Protein 2Q7B (pdb70)

Solvent-accessible surface area: 8848 Å² total

Organism: Streptococcus agalactiae serotype V (strain ATCC BAA-611 / 2603 V/R) (NCBI:txid208435)

Secondary structure (DSSP, 8-state):
----EEE----HHHHHHHHHHHHIIIIIIS------TTGGGG-HHHHTGGGT-EEEEEEETTEEEEEEEEEE-SSSEEEEEEEEE-GGGSSTTT-HHHHHHHH--HHHHTT--EEEEEEETT-HHHHHHH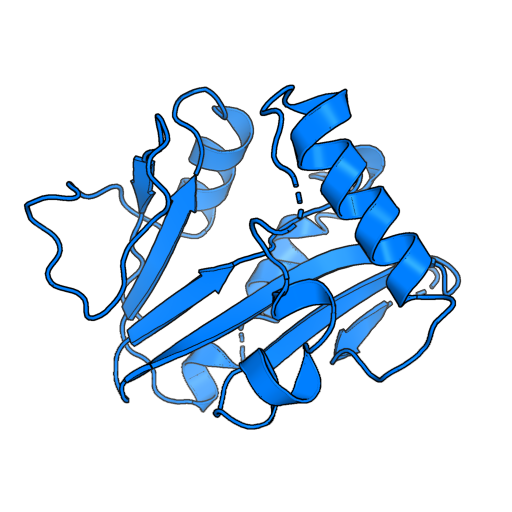HTTT-EEE-TTT---S----SSSEEEEEEE-

Radius of gyration: 14.93 Å; Cα contacts (8 Å, |Δi|>4): 268; chains: 1; bounding box: 33×38×36 Å

B-factor: mean 42.47, std 9.28, range [21.31, 82.46]

Nearest PDB structures (foldseek):
  2q7b-assembly1_A-2  TM=1.006E+00  e=2.450E-32  Streptococcus agalactiae 2603V/R
  3d8p-assembly2_B  TM=9.084E-01  e=4.468E-15  Staphylococcus aureus subsp. aureus Mu50
  3d8p-assembly1_A  TM=8.872E-01  e=1.276E-14  Staphylococcus aureus subsp. aureus Mu50
  8iyo-assembly3_C  TM=7.316E-01  e=4.794E-09  Helicobacter pylori 26695
  3fbu-assembly2_A  TM=6.115E-01  e=1.375E-05  Bacillus anthracis str. Sterne

CATH classification: 3.40.630.30

InterPro domains:
  IPR000182 GNAT domain [PF00583] (40-135)
  IPR000182 GNAT domain [PS51186] (1-162)
  IPR016181 Acyl-CoA N-acyltransferase [SSF55729] (10-144)
  IPR050769 N-acetyltransferase, camello-type [PTHR13947] (28-140)

Sequence (161 aa):
FQGEIKEYENNPYYHLAQLVDLINYCQNIEAKLDIKAEEQDDIFQIENYYQNRKGQFWIALENEKVVGSIALLRIDDKTAVLKKFFTYPKYRGNPVRRLGRKLFERFLLFARASKFTRIVLDTPEKEKRSHFFYENQGFKQITRDELDVDYIFPDRDSSRIYVVKLL

Foldseek 3Di:
DPADKDFDDDDVQQLVLLVVQLCCVCPVVVNPPDDVNPCCSVVVCVQAVVQLKTKMFDDHNHGGFWIWIWGDQDLAEIEIDDGTGHVVCPDPPNNVSVVRVVVSVSCVVSVHFKYKYKAAPPCPVVVVVCVVVPKDWDDPVPDDGNDDDDPHRITMIMHGD

Structure (mmCIF, N/CA/C/O backbone):
data_2Q7B
#
_entry.id   2Q7B
#
_cell.length_a   67.985
_cell.length_b   67.985
_cell.length_c   87.772
_cell.angle_alpha   90.000
_cell.angle_beta   90.000
_cell.angle_gamma   120.000
#
_symmetry.space_group_name_H-M   'P 31 2 1'
#
loop_
_entity.id
_entity.type
_entity.pdbx_description
1 polymer 'Acetyltransferase, GNAT family'
2 non-polymer 'CHLORIDE ION'
3 non-polymer 'CITRATE ANION'
4 water water
#
loop_
_atom_site.group_PDB
_atom_site.id
_atom_site.type_symbol
_atom_site.label_atom_id
_atom_site.label_alt_id
_atom_site.label_comp_id
_atom_site.label_asym_id
_atom_site.label_entity_id
_atom_site.label_seq_id
_atom_site.pdbx_PDB_ins_code
_atom_site.Cartn_x
_atom_site.Cartn_y
_atom_site.Cartn_z
_atom_site.occupancy
_atom_site.B_iso_or_equiv
_atom_site.auth_seq_id
_atom_site.auth_comp_id
_atom_site.auth_asym_id
_atom_site.auth_atom_id
_atom_site.pdbx_PDB_model_num
ATOM 1 N N . PHE A 1 17 ? -1.966 34.411 15.567 1.00 60.50 -2 PHE A N 1
ATOM 2 C CA . PHE A 1 17 ? -0.904 34.000 16.539 1.00 60.61 -2 PHE A CA 1
ATOM 3 C C . PHE A 1 17 ? -1.536 33.733 17.925 1.00 59.62 -2 PHE A C 1
ATOM 4 O O . PHE A 1 17 ? -2.548 34.344 18.271 1.00 58.83 -2 PHE A O 1
ATOM 12 N N . GLN A 1 18 ? -0.933 32.829 18.700 1.00 57.84 -1 GLN A N 1
ATOM 13 C CA . GLN A 1 18 ? -1.469 32.394 20.006 1.00 57.18 -1 GLN A CA 1
ATOM 14 C C . GLN A 1 18 ? -1.754 33.493 21.036 1.00 55.09 -1 GLN A C 1
ATOM 15 O O . GLN A 1 18 ? -0.865 34.285 21.354 1.00 56.13 -1 GLN A O 1
ATOM 17 N N . GLY A 1 19 ? -2.996 33.501 21.557 1.00 52.74 0 GLY A N 1
ATOM 18 C CA . GLY A 1 19 ? -3.502 34.472 22.572 1.00 49.82 0 GLY A CA 1
ATOM 19 C C . GLY A 1 19 ? -3.468 35.933 22.141 1.00 47.65 0 GLY A C 1
ATOM 20 O O . GLY A 1 19 ? -3.383 36.844 22.967 1.00 49.14 0 GLY A O 1
ATOM 37 N N . GLU A 1 21 ? -5.069 39.082 19.477 1.00 42.94 2 GLU A N 1
ATOM 38 C CA . GLU A 1 21 ? -6.202 39.570 18.700 1.00 44.45 2 GLU A CA 1
ATOM 39 C C . GLU A 1 21 ? -6.048 41.047 18.406 1.00 40.72 2 GLU A C 1
ATOM 40 O O . GLU A 1 21 ? -5.401 41.750 19.160 1.00 40.91 2 GLU A O 1
ATOM 46 N N . ILE A 1 22 ? -6.596 41.494 17.283 1.00 36.21 3 ILE A N 1
ATOM 47 C CA . ILE A 1 22 ? -6.607 42.900 16.926 1.00 36.37 3 ILE A CA 1
ATOM 48 C C . ILE A 1 22 ? -8.059 43.292 16.927 1.00 37.37 3 ILE A C 1
ATOM 49 O O . ILE A 1 22 ? -8.882 42.600 16.346 1.00 35.56 3 ILE A O 1
ATOM 54 N N . LYS A 1 23 ? -8.392 44.392 17.589 1.00 39.58 4 LYS A N 1
ATOM 55 C CA . LYS A 1 23 ? -9.766 44.838 17.590 1.00 38.73 4 LYS A CA 1
ATOM 56 C C . LYS A 1 23 ? -9.926 46.331 17.674 1.00 36.46 4 LYS A C 1
ATOM 57 O O . LYS A 1 23 ? -8.995 47.041 17.998 1.00 35.55 4 LYS A O 1
ATOM 63 N N . GLU A 1 24 ? -11.124 46.800 17.330 1.00 36.00 5 GLU A N 1
ATOM 64 C CA . GLU A 1 24 ? -11.437 48.218 17.376 1.00 36.63 5 GLU A CA 1
ATOM 65 C C . GLU A 1 24 ? -11.395 48.687 18.822 1.00 34.72 5 GLU A C 1
ATOM 66 O O . GLU A 1 24 ? -11.830 47.964 19.717 1.00 35.23 5 GLU A O 1
ATOM 72 N N . TYR A 1 25 ? -10.843 49.875 19.052 1.00 34.68 6 TYR A N 1
ATOM 73 C CA . TYR A 1 25 ? -10.752 50.421 20.402 1.00 35.65 6 TYR A CA 1
ATOM 74 C C . TYR A 1 25 ? -12.160 50.637 21.011 1.00 35.43 6 TYR A C 1
ATOM 75 O O . TYR A 1 25 ? -13.107 50.964 20.304 1.00 36.15 6 TYR A O 1
ATOM 84 N N . GLU A 1 26 ? -12.289 50.373 22.308 1.00 36.36 7 GLU A N 1
ATOM 85 C CA . GLU A 1 26 ? -13.499 50.650 23.084 1.00 37.91 7 GLU A CA 1
ATOM 86 C C . GLU A 1 26 ? -13.012 51.275 24.386 1.00 36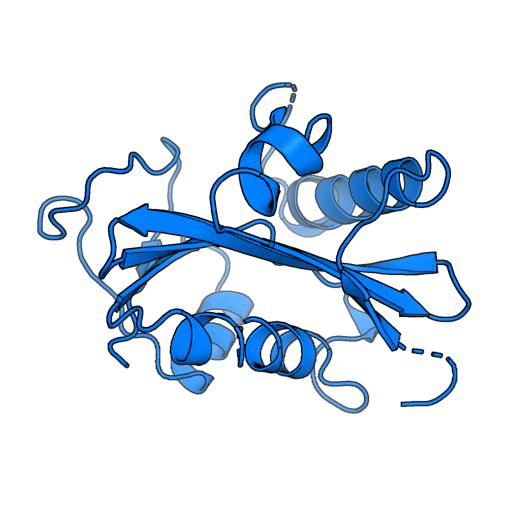.68 7 GLU A C 1
ATOM 87 O O . GLU A 1 26 ? -11.981 50.859 24.920 1.00 35.19 7 GLU A O 1
ATOM 93 N N . ASN A 1 27 ? -13.749 52.245 24.909 1.00 36.05 8 ASN A N 1
ATOM 94 C CA . ASN A 1 27 ? -13.328 52.944 26.120 1.00 38.20 8 ASN A CA 1
ATOM 95 C C . ASN A 1 27 ? -13.071 51.918 27.201 1.00 36.50 8 ASN A C 1
ATOM 96 O O . ASN A 1 27 ? -13.939 51.138 27.548 1.00 34.66 8 ASN A O 1
ATOM 101 N N . ASN A 1 28 ? -11.841 51.911 27.701 1.00 37.41 9 ASN A N 1
ATOM 102 C CA . ASN A 1 28 ? -11.388 50.954 28.694 1.00 36.27 9 ASN A CA 1
ATOM 103 C C . ASN A 1 28 ? -10.139 51.584 29.327 1.00 36.17 9 ASN A C 1
ATOM 104 O O . ASN A 1 28 ? -9.107 51.658 28.668 1.00 33.70 9 ASN A O 1
ATOM 109 N N . PRO A 1 29 ? -10.225 52.047 30.603 1.00 36.76 10 PRO A N 1
ATOM 110 C CA . PRO A 1 29 ? -9.066 52.731 31.218 1.00 36.82 10 PRO A CA 1
ATOM 111 C C . PRO A 1 29 ? -7.805 51.862 31.346 1.00 36.96 10 PRO A C 1
ATOM 112 O O . PRO A 1 29 ? -6.697 52.391 31.346 1.00 35.55 10 PRO A O 1
ATOM 116 N N A TYR A 1 30 ? -7.975 50.545 31.435 0.50 37.95 11 TYR A N 1
ATOM 117 N N B TYR A 1 30 ? -8.012 50.550 31.483 0.50 37.56 11 TYR A N 1
ATOM 118 C CA A TYR A 1 30 ? -6.840 49.631 31.545 0.50 39.20 11 TYR A CA 1
ATOM 119 C CA B TYR A 1 30 ? -6.952 49.542 31.565 0.50 38.68 11 TYR A CA 1
ATOM 120 C C A TYR A 1 30 ? -6.109 49.587 30.206 0.50 38.77 11 TYR A C 1
ATOM 121 C C B TYR A 1 30 ? -6.153 49.526 30.243 0.50 38.66 11 TYR A C 1
ATOM 122 O O A TYR A 1 30 ? -4.883 49.745 30.153 0.50 37.75 11 TYR A O 1
ATOM 123 O O B TYR A 1 30 ? -4.925 49.651 30.246 0.50 38.70 11 TYR A O 1
ATOM 140 N N . HIS A 1 31 ? -6.854 49.437 29.114 1.00 37.57 12 HIS A N 1
ATOM 141 C CA . HIS A 1 31 ? -6.224 49.441 27.799 1.00 35.81 12 HIS A CA 1
ATOM 142 C C . HIS A 1 31 ? -5.637 50.802 27.443 1.00 34.53 12 HIS A C 1
ATOM 143 O O . HIS A 1 31 ? -4.597 50.887 26.775 1.00 33.78 12 HIS A O 1
ATOM 150 N N . LEU A 1 32 ? -6.309 51.865 27.869 1.00 34.56 13 LEU A N 1
ATOM 151 C CA . LEU A 1 32 ? -5.853 53.207 27.566 1.00 34.32 13 LEU A CA 1
ATOM 152 C C . LEU A 1 32 ? -4.502 53.453 28.223 1.00 34.31 13 LEU A C 1
ATOM 153 O O . LEU A 1 32 ? -3.623 54.022 27.604 1.00 36.47 13 LEU A O 1
ATOM 158 N N . ALA A 1 33 ? -4.346 53.000 29.464 1.00 34.69 14 ALA A N 1
ATOM 159 C CA . ALA A 1 33 ? -3.074 53.126 30.185 1.00 32.77 14 ALA A CA 1
ATOM 160 C C . ALA A 1 33 ? -1.978 52.380 2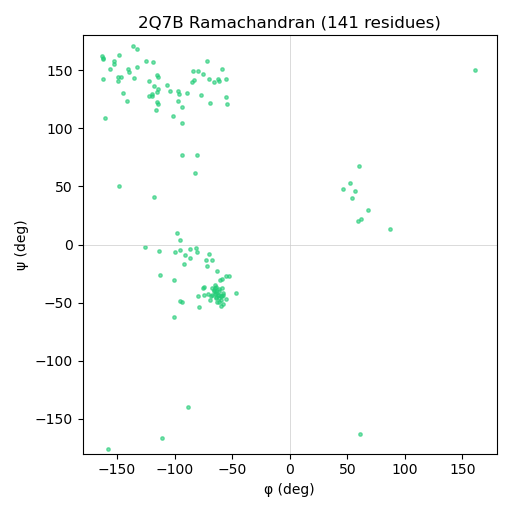9.450 1.00 32.96 14 ALA A C 1
ATOM 161 O O . ALA A 1 33 ? -0.895 52.908 29.249 1.00 33.27 14 ALA A O 1
ATOM 163 N N . GLN A 1 34 ? -2.283 51.157 29.035 1.00 33.83 15 GLN A N 1
ATOM 164 C CA . GLN A 1 34 ? -1.360 50.327 28.284 1.00 34.05 15 GLN A CA 1
ATOM 165 C C . GLN A 1 34 ? -1.018 50.938 26.930 1.00 33.08 15 GLN A C 1
ATOM 166 O O . GLN A 1 34 ? 0.123 50.809 26.457 1.00 32.85 15 GLN A O 1
ATOM 172 N N . LEU A 1 35 ? -2.002 51.571 26.295 1.00 32.56 16 LEU A N 1
ATOM 173 C CA . LEU A 1 35 ? -1.776 52.247 25.008 1.00 32.86 16 LEU A CA 1
ATOM 174 C C . LEU A 1 35 ? -0.804 53.406 25.173 1.00 32.79 16 LEU A C 1
ATOM 175 O O . LEU A 1 35 ? 0.104 53.576 24.374 1.00 35.58 16 LEU A O 1
ATOM 180 N N . VAL A 1 36 ? -1.022 54.212 26.210 1.00 34.05 17 VAL A N 1
ATOM 181 C CA . VAL A 1 36 ? -0.129 55.327 26.531 1.00 32.65 17 VAL A CA 1
ATOM 182 C C . VAL A 1 36 ? 1.295 54.839 26.765 1.00 32.42 17 VAL A C 1
ATOM 183 O O . VAL A 1 36 ? 2.246 55.450 26.271 1.00 32.05 17 VAL A O 1
ATOM 187 N N . ASP A 1 37 ? 1.455 53.713 27.478 1.00 34.41 18 ASP A N 1
ATOM 188 C CA . ASP A 1 37 ? 2.785 53.135 27.718 1.00 31.53 18 ASP A CA 1
ATOM 189 C C . ASP A 1 37 ? 3.432 52.687 26.411 1.00 31.72 18 ASP A C 1
ATOM 190 O O . ASP A 1 37 ? 4.621 52.857 26.226 1.00 32.45 18 ASP A O 1
ATOM 195 N N . LEU A 1 38 ? 2.649 52.099 25.524 1.00 33.17 19 LEU A N 1
ATOM 196 C CA . LEU A 1 38 ? 3.148 51.658 24.207 1.00 33.09 19 LEU A CA 1
ATOM 197 C C . LEU A 1 38 ? 3.631 52.829 23.376 1.00 31.42 19 LEU A C 1
ATOM 198 O O . LEU A 1 38 ? 4.723 52.806 22.818 1.00 32.79 19 LEU A O 1
ATOM 203 N N . ILE A 1 39 ? 2.794 53.861 23.295 1.00 30.96 20 ILE A N 1
ATOM 204 C CA . ILE A 1 39 ? 3.118 55.056 22.522 1.00 32.80 20 ILE A CA 1
ATOM 205 C C . ILE A 1 39 ? 4.357 55.731 23.080 1.00 31.98 20 ILE A C 1
ATOM 206 O O . ILE A 1 39 ? 5.275 56.054 22.327 1.00 32.45 20 ILE A O 1
ATOM 211 N N . ASN A 1 40 ? 4.377 55.946 24.399 1.00 33.15 21 ASN A N 1
ATOM 212 C CA . ASN A 1 40 ? 5.512 56.558 25.059 1.00 32.58 21 ASN A CA 1
ATOM 213 C C . ASN A 1 40 ? 6.793 55.772 24.830 1.00 33.49 21 ASN A C 1
ATOM 214 O O . ASN A 1 40 ? 7.828 56.345 24.597 1.00 32.03 21 ASN A O 1
ATOM 219 N N . TYR A 1 41 ? 6.713 54.450 24.925 1.00 33.35 22 TYR A N 1
ATOM 220 C CA . TYR A 1 41 ? 7.874 53.615 24.711 1.00 33.52 22 TYR A CA 1
ATOM 221 C C . TYR A 1 41 ? 8.471 53.812 23.281 1.00 31.71 22 TYR A C 1
ATOM 222 O O . TYR A 1 41 ? 9.661 54.077 23.092 1.00 32.43 22 TYR A O 1
ATOM 231 N N . CYS A 1 42 ? 7.629 53.672 22.277 1.00 33.87 23 CYS A N 1
ATOM 232 C CA . CYS A 1 42 ? 8.061 53.769 20.899 1.00 34.70 23 CYS A CA 1
ATOM 233 C C . CYS A 1 42 ? 8.575 55.144 20.543 1.00 34.04 23 CYS A C 1
ATOM 234 O O . CYS A 1 42 ? 9.602 55.264 19.900 1.00 34.24 23 CYS A O 1
ATOM 237 N N . GLN A 1 43 ? 7.854 56.183 20.957 1.00 36.25 24 GLN A N 1
ATOM 238 C CA . GLN A 1 43 ? 8.243 57.544 20.636 1.00 35.85 24 GLN A CA 1
ATOM 239 C C . GLN A 1 43 ? 9.412 58.051 21.434 1.00 36.06 24 GLN A C 1
ATOM 240 O O . GLN A 1 43 ? 10.310 58.683 20.885 1.00 33.93 24 GLN A O 1
ATOM 246 N N . ASN A 1 44 ? 9.398 57.763 22.731 1.00 36.08 25 ASN A N 1
ATOM 247 C CA . ASN A 1 44 ? 10.306 58.433 23.647 1.00 35.64 25 ASN A CA 1
ATOM 248 C C . ASN A 1 44 ? 11.399 57.636 24.312 1.00 38.10 25 ASN A C 1
ATOM 249 O O . ASN A 1 44 ? 12.402 58.219 24.711 1.00 41.32 25 ASN A O 1
ATOM 254 N N . ILE A 1 45 ? 11.197 56.336 24.475 1.00 36.62 26 ILE A N 1
ATOM 255 C CA . ILE A 1 45 ? 12.221 55.485 25.073 1.00 37.67 26 ILE A CA 1
ATOM 256 C C . ILE A 1 45 ? 13.052 54.879 23.952 1.00 36.87 26 ILE A C 1
ATOM 257 O O . ILE A 1 45 ? 14.273 54.967 23.957 1.00 36.42 26 ILE A O 1
ATOM 262 N N . GLU A 1 46 ? 12.3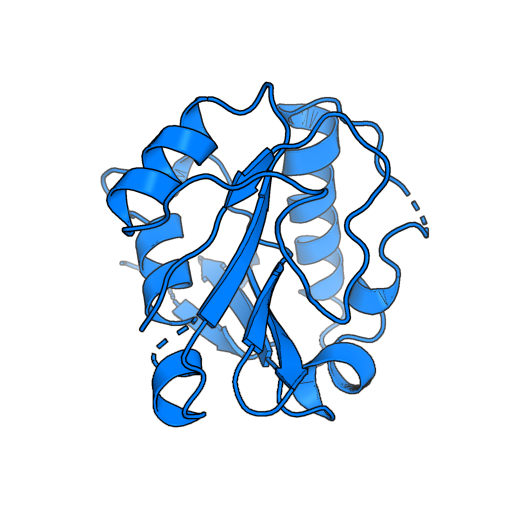72 54.315 22.962 1.00 35.82 27 GLU A N 1
ATOM 263 C CA . GLU A 1 46 ? 13.039 53.686 21.835 1.00 34.97 27 GLU A CA 1
ATOM 264 C C . GLU A 1 46 ? 13.544 54.691 20.807 1.00 35.49 27 GLU A C 1
ATOM 265 O O . GLU A 1 46 ? 14.720 54.674 20.486 1.00 36.98 27 GLU A O 1
ATOM 271 N N . ALA A 1 47 ? 12.681 55.569 20.306 1.00 39.30 28 ALA A N 1
ATOM 272 C CA . ALA A 1 47 ? 13.070 56.553 19.283 1.00 40.25 28 ALA A CA 1
ATOM 273 C C . ALA A 1 47 ? 13.553 57.909 19.821 1.00 44.64 28 ALA A C 1
ATOM 274 O O . ALA A 1 47 ? 14.037 58.721 19.034 1.00 47.04 28 ALA A O 1
ATOM 276 N N . LYS A 1 48 ? 13.423 58.180 21.120 1.00 44.05 29 LYS A N 1
ATOM 277 C CA . LYS A 1 48 ? 13.940 59.435 21.690 1.00 45.85 29 LYS A CA 1
ATOM 278 C C . LYS A 1 48 ? 13.435 60.719 20.983 1.00 44.75 29 LYS A C 1
ATOM 279 O O . LYS A 1 48 ? 14.201 61.667 20.798 1.00 45.91 29 LYS A O 1
ATOM 285 N N . LEU A 1 49 ? 12.160 60.751 20.599 1.00 43.35 30 LEU A N 1
ATOM 286 C CA . LEU A 1 49 ? 11.585 61.878 19.887 1.00 41.93 30 LEU A CA 1
ATOM 287 C C . LEU A 1 49 ? 11.052 62.988 20.785 1.00 42.81 30 LEU A C 1
ATOM 288 O O . LEU A 1 49 ? 10.722 64.061 20.295 1.00 43.74 30 LEU A O 1
ATOM 293 N N . ASP A 1 50 ? 10.953 62.726 22.082 1.00 41.66 31 ASP A N 1
ATOM 294 C CA . ASP A 1 50 ? 10.440 63.700 23.053 1.00 43.54 31 ASP A CA 1
ATOM 295 C C . ASP A 1 50 ? 9.075 64.286 22.646 1.00 40.76 31 ASP A C 1
ATOM 296 O O . ASP A 1 50 ? 8.894 65.494 22.583 1.00 41.68 31 ASP A O 1
ATOM 301 N N . ILE A 1 51 ? 8.117 63.407 22.371 1.00 36.30 32 ILE A N 1
ATOM 302 C CA . ILE A 1 51 ? 6.774 63.822 22.007 1.00 35.88 32 ILE A CA 1
ATOM 303 C C . ILE A 1 51 ? 5.912 63.798 23.263 1.00 34.91 32 ILE A C 1
ATOM 304 O O . ILE A 1 51 ? 5.888 62.814 23.993 1.00 34.34 32 ILE A O 1
ATOM 309 N N . LYS A 1 52 ? 5.203 64.890 23.515 1.00 34.03 33 LYS A N 1
ATOM 310 C CA . LYS A 1 52 ? 4.323 64.977 24.678 1.00 34.63 33 LYS A CA 1
ATOM 311 C C . LYS A 1 52 ? 2.954 64.439 24.312 1.00 34.86 33 LYS A C 1
ATOM 312 O O . LYS A 1 52 ? 2.523 64.536 23.150 1.00 34.35 33 LYS A O 1
ATOM 325 N N . ALA A 1 54 ? 0.245 65.750 25.254 1.00 34.71 35 ALA A N 1
ATOM 326 C CA . ALA A 1 54 ? -0.539 66.950 24.926 1.00 34.81 35 ALA A CA 1
ATOM 327 C C . ALA A 1 54 ? -0.458 67.288 23.426 1.00 35.72 35 ALA A C 1
ATOM 328 O O . ALA A 1 54 ? -1.348 67.953 22.907 1.00 39.02 35 ALA A O 1
ATOM 330 N N A GLU A 1 55 ? 0.595 66.826 22.744 0.50 33.89 36 GLU A N 1
ATOM 331 N N B GLU A 1 55 ? 0.580 66.813 22.746 0.50 33.38 36 GLU A N 1
ATOM 332 C CA A GLU A 1 55 ? 0.743 67.023 21.304 0.50 35.52 36 GLU A CA 1
ATOM 333 C CA B GLU A 1 55 ? 0.732 67.029 21.320 0.50 34.61 36 GLU A CA 1
ATOM 334 C C A GLU A 1 55 ? -0.067 66.010 20.502 0.50 35.66 36 GLU A C 1
ATOM 335 C C B GLU A 1 55 ? -0.028 65.988 20.504 0.50 35.17 36 GLU A C 1
ATOM 336 O O A GLU A 1 55 ? -0.101 66.093 19.276 0.50 35.62 36 GLU A O 1
ATOM 337 O O B GLU A 1 55 ? 0.003 66.033 19.277 0.50 35.09 36 GLU A O 1
ATOM 348 N N . GLN A 1 56 ? -0.714 65.058 21.175 1.00 35.57 37 GLN A N 1
ATOM 349 C CA . GLN A 1 56 ? -1.501 64.032 20.503 1.00 37.39 37 GLN A CA 1
ATOM 350 C C . GLN A 1 56 ? -2.630 63.625 21.424 1.00 35.10 37 GLN A C 1
ATOM 351 O O . GLN A 1 56 ? -2.841 62.449 21.714 1.00 37.22 37 GLN A O 1
ATOM 357 N N . ASP A 1 57 ? -3.389 64.624 21.848 1.00 35.15 38 ASP A N 1
ATOM 358 C CA . ASP A 1 57 ? -4.490 64.402 22.792 1.00 35.77 38 ASP A CA 1
ATOM 359 C C . ASP A 1 57 ? -5.699 63.644 22.189 1.00 34.64 38 ASP A C 1
ATOM 360 O O . ASP A 1 57 ? -6.605 63.265 22.919 1.00 33.76 38 ASP A O 1
ATOM 365 N N . ASP A 1 58 ? -5.699 63.424 20.868 1.00 34.50 39 ASP A N 1
ATOM 366 C CA . ASP A 1 58 ? -6.669 62.526 20.199 1.00 36.38 39 ASP A CA 1
ATOM 367 C C . ASP A 1 58 ? -6.711 61.106 20.857 1.00 35.66 39 ASP A C 1
ATOM 368 O O . ASP A 1 58 ? -7.727 60.407 20.829 1.00 34.51 39 ASP A O 1
ATOM 373 N N . ILE A 1 59 ? -5.598 60.714 21.461 1.00 36.49 40 ILE A N 1
ATOM 374 C CA . ILE A 1 59 ? -5.445 59.442 22.201 1.00 37.41 40 ILE A CA 1
ATOM 375 C C . ILE A 1 59 ? -6.442 59.337 23.362 1.00 34.49 40 ILE A C 1
ATOM 376 O O . ILE A 1 59 ? -6.872 58.237 23.717 1.00 36.09 40 ILE A O 1
ATOM 381 N N . PHE A 1 60 ? -6.816 60.484 23.923 1.00 35.76 41 PHE A N 1
ATOM 382 C CA . PHE A 1 60 ? -7.739 60.575 25.064 1.00 36.64 41 PHE A CA 1
ATOM 383 C C . PHE A 1 60 ? -9.203 60.825 24.652 1.00 36.46 41 PHE A C 1
ATOM 384 O O . PHE A 1 60 ? -10.086 60.957 25.493 1.00 35.45 41 PHE A O 1
ATOM 392 N N . GLN A 1 61 ? -9.452 60.850 23.345 1.00 37.01 42 GLN A N 1
ATOM 393 C CA . GLN A 1 61 ? -10.790 61.051 22.797 1.00 35.53 42 GLN A CA 1
ATOM 394 C C . GLN A 1 61 ? -10.881 60.288 21.485 1.00 32.61 42 GLN A C 1
ATOM 395 O O . GLN A 1 61 ? -11.295 60.839 20.472 1.00 31.71 42 GLN A O 1
ATOM 401 N N . ILE A 1 62 ? -10.499 59.013 21.523 1.00 33.02 43 ILE A N 1
ATOM 402 C CA . ILE A 1 62 ? -10.457 58.166 20.319 1.00 34.42 43 ILE A CA 1
ATOM 403 C C . ILE A 1 62 ? -11.807 58.049 19.631 1.00 35.91 43 ILE A C 1
ATOM 404 O O . ILE A 1 62 ? -11.877 58.149 18.407 1.00 33.86 43 ILE A O 1
ATOM 409 N N . GLU A 1 63 ? -12.871 57.843 20.412 1.00 36.02 44 GLU A N 1
ATOM 410 C CA . GLU A 1 63 ? -14.209 57.694 19.850 1.00 39.85 44 GLU A CA 1
ATOM 411 C C . GLU A 1 63 ? -14.649 58.933 19.060 1.00 37.34 44 GLU A C 1
ATOM 412 O O . GLU A 1 63 ? -15.120 58.822 17.942 1.00 39.20 44 GLU A O 1
ATOM 418 N N . ASN A 1 64 ? -14.472 60.109 19.628 1.00 37.00 45 ASN A N 1
ATOM 419 C CA . ASN A 1 64 ? -14.874 61.324 18.949 1.00 38.27 45 ASN A CA 1
ATOM 420 C C . ASN A 1 64 ? -13.964 61.738 17.818 1.00 36.42 45 ASN A C 1
ATOM 421 O O . ASN A 1 64 ? -14.431 62.235 16.817 1.00 37.27 45 ASN A O 1
ATOM 426 N N . TYR A 1 65 ? -12.664 61.523 17.981 1.00 37.41 46 TYR A N 1
ATOM 427 C CA . TYR A 1 65 ? -11.689 61.991 17.014 1.00 35.76 46 TYR A CA 1
ATOM 428 C C . TYR A 1 65 ? -11.611 61.064 15.817 1.00 35.11 46 TYR A C 1
ATOM 429 O O . TYR A 1 65 ? -11.569 61.521 14.690 1.00 32.17 46 TYR A O 1
ATOM 438 N N . TYR A 1 66 ? -11.587 59.757 16.063 1.00 35.20 47 TYR A N 1
ATOM 439 C CA . TYR A 1 66 ? -11.468 58.772 14.986 1.00 33.76 47 TYR A CA 1
ATOM 440 C C . TYR A 1 66 ? -12.791 58.123 14.609 1.00 34.24 47 TYR A C 1
ATOM 441 O O . TYR A 1 66 ? -13.273 58.279 13.496 1.00 32.10 47 TYR A O 1
ATOM 450 N N . GLN A 1 67 ? -13.380 57.427 15.573 1.00 33.66 48 GLN A N 1
ATOM 451 C CA . GLN A 1 67 ? -14.513 56.550 15.314 1.00 33.64 48 GLN A CA 1
ATOM 452 C C . GLN A 1 67 ? -15.817 57.212 14.896 1.00 33.13 48 GLN A C 1
ATOM 453 O O . GLN A 1 67 ? -16.510 56.679 14.048 1.00 33.03 48 GLN A O 1
ATOM 459 N N . ASN A 1 68 ? -16.137 58.366 15.473 1.00 34.88 49 ASN A N 1
ATOM 460 C CA . ASN A 1 68 ? -17.350 59.087 15.125 1.00 35.70 49 ASN A CA 1
ATOM 461 C C . ASN A 1 68 ? -17.210 59.910 13.852 1.00 35.44 49 ASN A C 1
ATOM 462 O O . ASN A 1 68 ? -18.191 60.466 13.384 1.00 37.15 49 ASN A O 1
ATOM 467 N N . ARG A 1 69 ? -16.005 59.983 13.291 1.00 34.20 50 ARG A N 1
ATOM 468 C CA . ARG A 1 69 ? -15.775 60.745 12.071 1.00 33.69 50 ARG A CA 1
ATOM 469 C C . ARG A 1 69 ? -15.293 59.865 10.927 1.00 32.07 50 ARG A C 1
ATOM 470 O O . ARG A 1 69 ? -14.410 60.257 10.188 1.00 33.73 50 ARG A O 1
ATOM 478 N N . LYS A 1 70 ? -15.882 58.674 10.796 1.00 32.53 51 LYS A N 1
ATOM 479 C CA . LYS A 1 70 ? -15.591 57.720 9.711 1.00 32.30 51 LYS A CA 1
ATOM 480 C C . LYS A 1 70 ? -14.143 57.209 9.656 1.00 32.77 51 LYS A C 1
ATOM 481 O O . LYS A 1 70 ? -13.661 56.733 8.614 1.00 30.98 51 LYS A O 1
ATOM 487 N N . GLY A 1 71 ? -13.460 57.296 10.794 1.00 30.18 52 GLY A N 1
ATOM 488 C CA . GLY A 1 71 ? -12.118 56.791 10.915 1.00 30.95 52 GLY A CA 1
ATOM 489 C C . GLY A 1 71 ? -12.212 55.583 11.829 1.00 31.52 52 GLY A C 1
ATOM 490 O O . GLY A 1 71 ? -13.295 55.080 12.110 1.00 29.34 52 GLY A O 1
ATOM 491 N N . GLN A 1 72 ? -11.077 55.122 12.309 1.00 31.18 53 GLN A N 1
ATOM 492 C CA . GLN A 1 72 ? -11.077 53.973 13.169 1.00 33.18 53 GLN A CA 1
ATOM 493 C C . GLN A 1 72 ? -9.748 53.923 13.910 1.00 32.90 53 GLN A C 1
ATOM 494 O O . GLN A 1 72 ? -8.786 54.610 13.541 1.00 32.56 53 GLN A O 1
ATOM 500 N N . PHE A 1 73 ? -9.735 53.184 15.013 1.00 35.48 54 PHE A N 1
ATOM 501 C CA . PHE A 1 73 ? -8.557 53.023 15.844 1.00 33.75 54 PHE A CA 1
ATOM 502 C C . PHE A 1 73 ? -8.543 51.572 16.300 1.00 34.29 54 PHE A C 1
ATOM 503 O O . PHE A 1 73 ? -9.507 51.106 16.892 1.00 34.11 54 PHE A O 1
ATOM 511 N N . TRP A 1 74 ? -7.450 50.858 16.016 1.00 34.04 55 TRP A N 1
ATOM 512 C CA . TRP A 1 74 ? -7.330 49.462 16.412 1.00 34.07 55 TRP A CA 1
ATOM 513 C C . TRP A 1 74 ? -6.225 49.233 17.427 1.00 34.25 55 TRP A C 1
ATOM 514 O O . TRP A 1 74 ? -5.174 49.861 17.380 1.00 34.91 55 TRP A O 1
ATOM 525 N N . ILE A 1 75 ? -6.465 48.281 18.311 1.00 33.66 56 ILE A N 1
ATOM 526 C CA . ILE A 1 75 ? -5.447 47.845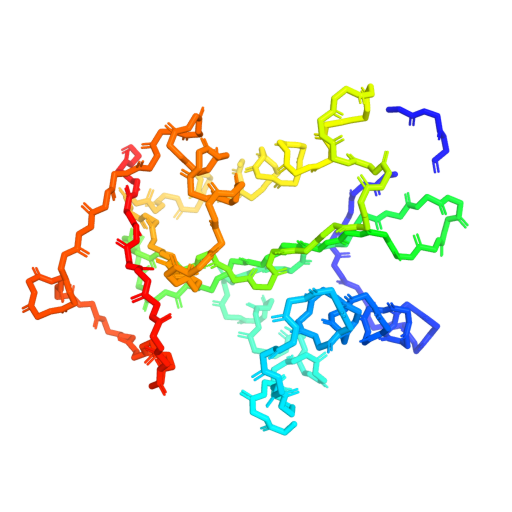 19.249 1.00 34.73 56 ILE A CA 1
ATOM 527 C C . ILE A 1 75 ? -5.188 46.336 19.087 1.00 33.15 56 ILE A C 1
ATOM 528 O O . ILE A 1 75 ? -6.110 45.555 18.861 1.00 31.77 56 ILE A O 1
ATOM 533 N N . ALA A 1 76 ? -3.914 45.952 19.177 1.00 34.31 57 ALA A N 1
ATOM 534 C CA . ALA A 1 76 ? -3.523 44.549 19.192 1.00 34.01 57 ALA A CA 1
ATOM 535 C C . ALA A 1 76 ? -3.357 44.188 20.644 1.00 34.71 57 ALA A C 1
ATOM 536 O O . ALA A 1 76 ? -2.674 44.899 21.397 1.00 35.17 57 ALA A O 1
ATOM 538 N N . LEU A 1 77 ? -3.943 43.066 21.030 1.00 36.53 58 LEU A N 1
ATOM 539 C CA . LEU A 1 77 ? -3.881 42.585 22.392 1.00 38.48 58 LEU A CA 1
ATOM 540 C C . LEU A 1 77 ? -3.223 41.213 22.464 1.00 40.58 58 LEU A C 1
ATOM 541 O O . LEU A 1 77 ? -3.550 40.338 21.674 1.00 41.19 58 LEU A O 1
ATOM 546 N N . GLU A 1 78 ? -2.245 41.057 23.342 1.00 42.00 59 GLU A N 1
ATOM 547 C CA . GLU A 1 78 ? -1.700 39.747 23.641 1.00 43.23 59 GLU A CA 1
ATOM 548 C C . GLU A 1 78 ? -2.025 39.523 25.103 1.00 44.17 59 GLU A C 1
ATOM 549 O O . GLU A 1 78 ? -1.543 40.263 25.981 1.00 42.12 59 GLU A O 1
ATOM 555 N N . ASN A 1 79 ? -2.862 38.513 25.347 1.00 48.08 60 ASN A N 1
ATOM 556 C CA . ASN A 1 79 ? -3.332 38.187 26.683 1.00 50.08 60 ASN A CA 1
ATOM 557 C C . ASN A 1 79 ? -3.998 39.402 27.306 1.00 49.86 60 ASN A C 1
ATOM 558 O O . ASN A 1 79 ? -3.737 39.761 28.449 1.00 49.39 60 ASN A O 1
ATOM 563 N N . GLU A 1 80 ? -4.855 40.034 26.508 1.00 51.84 61 GLU A N 1
ATOM 564 C CA . GLU A 1 80 ? -5.606 41.231 26.907 1.00 54.66 61 GLU A CA 1
ATOM 565 C C . GLU A 1 80 ? -4.781 42.468 27.330 1.00 53.54 61 GLU A C 1
ATOM 566 O O . GLU A 1 80 ? -5.309 43.381 27.983 1.00 57.82 61 GLU A O 1
ATOM 572 N N . LYS A 1 81 ? -3.512 42.504 26.915 1.00 49.70 62 LYS A N 1
ATOM 573 C CA . LYS A 1 81 ? -2.637 43.650 27.122 1.00 45.29 62 LYS A CA 1
ATOM 574 C C . LYS A 1 81 ? -2.300 44.254 25.747 1.00 39.51 62 LYS A C 1
ATOM 575 O O . LYS A 1 81 ? -2.006 43.542 24.788 1.00 37.02 62 LYS A O 1
ATOM 579 N N . VAL A 1 82 ? -2.390 45.575 25.655 1.00 38.88 63 VAL A N 1
ATOM 580 C CA . VAL A 1 82 ? -2.152 46.298 24.403 1.00 38.00 63 VAL A CA 1
ATOM 581 C C . VAL A 1 82 ? -0.663 46.219 24.055 1.00 36.01 63 VAL A C 1
ATOM 582 O O . VAL A 1 82 ? 0.183 46.617 24.840 1.00 36.82 63 VAL A O 1
ATOM 586 N N . VAL A 1 83 ? -0.377 45.680 22.879 1.00 35.51 64 VAL A N 1
ATOM 587 C CA . VAL A 1 83 ? 0.988 45.537 22.387 1.00 33.56 64 VAL A CA 1
ATOM 588 C C . VAL A 1 83 ? 1.213 46.155 20.996 1.00 33.93 64 VAL A C 1
ATOM 589 O O . VAL A 1 83 ? 2.348 46.201 20.517 1.00 33.49 64 VAL A O 1
ATOM 593 N N . GLY A 1 84 ? 0.157 46.691 20.389 1.00 35.20 65 GLY A N 1
ATOM 594 C CA . GLY A 1 84 ? 0.248 47.342 19.104 1.00 35.78 65 GLY A CA 1
ATOM 595 C C . GLY A 1 84 ? -0.969 48.205 18.878 1.00 36.63 65 GLY A C 1
ATOM 596 O O . GLY A 1 84 ? -2.001 48.027 19.550 1.00 33.37 65 GLY A O 1
ATOM 597 N N . SER A 1 85 ? -0.837 49.161 17.962 1.00 36.09 66 SER A N 1
ATOM 598 C CA . SER A 1 85 ? -1.937 50.037 17.607 1.00 33.50 66 SER A CA 1
ATOM 599 C C . SER A 1 85 ? -1.787 50.537 16.182 1.00 33.09 66 SER A C 1
ATOM 600 O O . SER A 1 85 ? -0.682 50.567 15.631 1.00 32.43 66 SER A O 1
ATOM 603 N N . ILE A 1 86 ? -2.915 50.898 15.573 1.00 35.02 67 ILE A N 1
ATOM 604 C CA . ILE A 1 86 ? -2.927 51.599 14.300 1.00 32.66 67 ILE A CA 1
ATOM 605 C C . ILE A 1 86 ? -4.265 52.359 14.200 1.00 34.13 67 ILE A C 1
ATOM 606 O O . ILE A 1 86 ? -5.256 51.943 14.771 1.00 33.42 67 ILE A O 1
ATOM 611 N N . ALA A 1 87 ? -4.274 53.476 13.482 1.00 33.01 68 ALA A N 1
ATOM 612 C CA . ALA A 1 87 ? -5.469 54.294 13.351 1.00 33.74 68 ALA A CA 1
ATOM 613 C C . ALA A 1 87 ? -5.592 54.817 11.950 1.00 32.77 68 ALA A C 1
ATOM 614 O O . ALA A 1 87 ? -4.590 55.018 11.257 1.00 32.85 68 ALA A O 1
ATOM 616 N N . LEU A 1 88 ? -6.833 55.029 11.547 1.00 32.81 69 LEU A N 1
ATOM 617 C CA . LEU A 1 88 ? -7.160 55.630 10.274 1.00 34.07 69 LEU A CA 1
ATOM 618 C C . LEU A 1 88 ? -7.942 56.894 10.570 1.00 32.69 69 LEU A C 1
ATOM 619 O O . LEU A 1 88 ? -8.930 56.854 11.305 1.00 32.84 69 LEU A O 1
ATOM 624 N N . LEU A 1 89 ? -7.487 58.012 9.991 1.00 33.24 70 LEU A N 1
ATOM 625 C CA . LEU A 1 89 ? -8.156 59.308 10.100 1.00 34.08 70 LEU A CA 1
ATOM 626 C C . LEU A 1 89 ? -8.649 59.692 8.721 1.00 32.87 70 LEU A C 1
ATOM 627 O O . LEU A 1 89 ? -7.861 59.801 7.797 1.00 33.63 70 LEU A O 1
ATOM 632 N N . ARG A 1 90 ? -9.956 59.892 8.571 1.00 34.51 71 ARG A N 1
ATOM 633 C CA . ARG A 1 90 ? -10.512 60.322 7.293 1.00 33.59 71 ARG A CA 1
ATOM 634 C C . ARG A 1 90 ? -10.252 61.820 7.091 1.00 35.54 71 ARG A C 1
ATOM 635 O O . ARG A 1 90 ? -10.533 62.631 7.976 1.00 35.99 71 ARG A O 1
ATOM 643 N N . ILE A 1 91 ? -9.684 62.160 5.934 1.00 35.25 72 ILE A N 1
ATOM 644 C CA . ILE A 1 91 ? -9.476 63.552 5.524 1.00 35.85 72 ILE A CA 1
ATOM 645 C C . ILE A 1 91 ? -10.648 63.954 4.636 1.00 35.43 72 ILE A C 1
ATOM 646 O O . ILE A 1 91 ? -11.262 64.996 4.845 1.00 35.13 72 ILE A O 1
ATOM 651 N N . ASP A 1 92 ? -10.959 63.109 3.660 1.00 35.98 73 ASP A N 1
ATOM 652 C CA . ASP A 1 92 ? -12.093 63.319 2.753 1.00 35.75 73 ASP A CA 1
ATOM 653 C C . ASP A 1 92 ? -12.480 61.965 2.169 1.00 34.96 73 ASP A C 1
ATOM 654 O O . ASP A 1 92 ? -11.900 60.966 2.567 1.00 35.51 73 ASP A O 1
ATOM 659 N N . ASP A 1 93 ? -13.450 61.915 1.247 1.00 35.95 74 ASP A N 1
ATOM 660 C CA . ASP A 1 93 ? -13.902 60.636 0.649 1.00 34.94 74 ASP A CA 1
ATOM 661 C C . ASP A 1 93 ? -12.798 59.799 -0.002 1.00 34.86 74 ASP A C 1
ATOM 662 O O . ASP A 1 93 ? -12.915 58.562 -0.079 1.00 34.50 74 ASP A O 1
ATOM 667 N N . LYS A 1 94 ? -11.746 60.479 -0.468 1.00 34.56 75 LYS A N 1
ATOM 668 C CA . LYS A 1 94 ? -10.625 59.861 -1.169 1.00 34.01 75 LYS A CA 1
ATOM 669 C C . LYS A 1 94 ? -9.370 59.622 -0.351 1.00 34.80 75 LYS A C 1
ATOM 670 O O . LYS A 1 94 ? -8.654 58.666 -0.609 1.00 35.72 75 LYS A O 1
ATOM 672 N N . THR A 1 95 ? -9.112 60.466 0.641 1.00 34.89 76 THR A N 1
ATOM 673 C CA . THR A 1 95 ? -7.867 60.411 1.403 1.00 34.48 76 THR A CA 1
ATOM 674 C C . THR A 1 95 ? -8.014 60.126 2.891 1.00 32.31 76 THR A C 1
ATOM 675 O O . THR A 1 95 ? -8.882 60.673 3.557 1.00 32.59 76 THR A O 1
ATOM 679 N N . ALA A 1 96 ? -7.150 59.252 3.388 1.00 32.41 77 ALA A N 1
ATOM 680 C CA . ALA A 1 96 ? -7.064 58.937 4.807 1.00 33.40 77 ALA A CA 1
ATOM 681 C C . ALA A 1 96 ? -5.603 58.974 5.227 1.00 33.22 77 ALA A C 1
ATOM 682 O O . ALA A 1 96 ? -4.708 58.771 4.408 1.00 33.14 77 ALA A O 1
ATOM 684 N N . VAL A 1 97 ? -5.370 59.263 6.500 1.00 32.12 78 VAL A N 1
ATOM 685 C CA . VAL A 1 97 ? -4.042 59.287 7.076 1.00 33.17 78 VAL A CA 1
ATOM 686 C C . VAL A 1 97 ? -3.897 58.050 7.966 1.00 34.36 78 VAL A C 1
ATOM 687 O O . VAL A 1 97 ? -4.811 57.699 8.695 1.00 33.01 78 VAL A O 1
ATOM 691 N N . LEU A 1 98 ? -2.742 57.395 7.873 1.00 35.31 79 LEU A N 1
ATOM 692 C CA . LEU A 1 98 ? -2.386 56.264 8.724 1.00 34.39 79 LEU A CA 1
ATOM 693 C C . LEU A 1 98 ? -1.605 56.888 9.890 1.00 33.31 79 LEU A C 1
ATOM 694 O O . LEU A 1 98 ? -0.578 57.532 9.676 1.00 33.95 79 LEU A O 1
ATOM 699 N N . LYS A 1 99 ? -2.132 56.732 11.106 1.00 33.21 80 LYS A N 1
ATOM 700 C CA . LYS A 1 99 ? -1.577 57.340 12.307 1.00 36.07 80 LYS A CA 1
ATOM 701 C C . LYS A 1 99 ? -1.465 56.337 13.433 1.00 33.30 80 LYS A C 1
ATOM 702 O O . LYS A 1 99 ? -2.033 55.251 13.369 1.00 34.35 80 LYS A O 1
ATOM 708 N N . LYS A 1 100 ? -0.744 56.750 14.473 1.00 32.86 81 LYS A N 1
ATOM 709 C CA . LYS A 1 100 ? -0.574 56.008 15.702 1.00 33.34 81 LYS A CA 1
ATOM 710 C C . LYS A 1 100 ? -0.255 54.538 15.484 1.00 35.03 81 LYS A C 1
ATOM 711 O O . LYS A 1 100 ? -0.838 53.672 16.122 1.00 33.73 81 LYS A O 1
ATOM 717 N N . PHE A 1 101 ? 0.712 54.294 14.599 1.00 35.15 82 PHE A N 1
ATOM 718 C CA . PHE A 1 101 ? 1.125 52.946 14.259 1.00 34.85 82 PHE A CA 1
ATOM 719 C C . PHE A 1 101 ? 2.315 52.531 15.127 1.00 34.32 82 PHE A C 1
ATOM 720 O O . PHE A 1 101 ? 3.433 52.961 14.897 1.00 35.34 82 PHE A O 1
ATOM 728 N N . PHE A 1 102 ? 2.059 51.691 16.117 1.00 32.58 83 PHE A N 1
ATOM 729 C CA . PHE A 1 102 ? 3.091 51.279 17.071 1.00 33.82 83 PHE A CA 1
ATOM 730 C C . PHE A 1 102 ? 2.990 49.807 17.396 1.00 33.47 83 PHE A C 1
ATOM 731 O O . PHE A 1 102 ? 1.893 49.253 17.385 1.00 32.83 83 PHE A O 1
ATOM 739 N N . THR A 1 103 ? 4.140 49.189 17.668 1.00 32.35 84 THR A N 1
ATOM 740 C CA . THR A 1 103 ? 4.205 47.797 18.089 1.00 35.34 84 THR A CA 1
ATOM 741 C C . THR A 1 103 ? 5.358 47.633 19.058 1.00 32.76 84 THR A C 1
ATOM 742 O O . THR A 1 103 ? 6.363 48.293 18.901 1.00 33.93 84 THR A O 1
ATOM 746 N N . TYR A 1 104 ? 5.217 46.787 20.071 1.00 33.67 85 TYR A N 1
ATOM 747 C CA . TYR A 1 104 ? 6.368 46.490 20.928 1.00 34.94 85 TYR A CA 1
ATOM 748 C C . TYR A 1 104 ? 7.353 45.656 20.064 1.00 32.98 85 TYR A C 1
ATOM 749 O O . TYR A 1 104 ? 6.916 44.874 19.227 1.00 33.92 85 TYR A O 1
ATOM 758 N N . PRO A 1 105 ? 8.673 45.881 20.211 1.00 34.31 86 PRO A N 1
ATOM 759 C CA . PRO A 1 105 ? 9.687 45.223 19.365 1.00 34.24 86 PRO A CA 1
ATOM 760 C C . PRO A 1 105 ? 9.593 43.738 19.129 1.00 34.20 86 PRO A C 1
ATOM 761 O O . PRO A 1 105 ? 9.795 43.291 17.995 1.00 32.77 86 PRO A O 1
ATOM 765 N N . LYS A 1 106 ? 9.282 42.957 20.154 1.00 33.64 87 LYS A N 1
ATOM 766 C CA . LYS A 1 106 ? 9.291 41.497 19.982 1.00 33.87 87 LYS A CA 1
ATOM 767 C C . LYS A 1 106 ? 8.195 40.946 19.051 1.00 32.03 87 LYS A C 1
ATOM 768 O O . LYS A 1 106 ? 8.258 39.785 18.644 1.00 32.49 87 LYS A O 1
ATOM 774 N N . TYR A 1 107 ? 7.214 41.785 18.727 1.00 30.64 88 TYR A N 1
ATOM 775 C CA . TYR A 1 107 ? 6.084 41.436 17.866 1.00 31.57 88 TYR A CA 1
ATOM 776 C C . TYR A 1 107 ? 6.324 41.831 16.421 1.00 30.62 88 TYR A C 1
ATOM 777 O O . TYR A 1 107 ? 5.516 41.525 15.562 1.00 32.07 88 TYR A O 1
ATOM 786 N N . ARG A 1 108 ? 7.446 42.507 16.160 1.00 33.78 89 ARG A N 1
ATOM 787 C CA . ARG A 1 108 ? 7.826 42.960 14.809 1.00 33.21 89 ARG A CA 1
ATOM 788 C C . ARG A 1 108 ? 8.491 41.863 14.029 1.00 31.56 89 ARG A C 1
ATOM 789 O O . ARG A 1 108 ? 9.274 41.089 14.577 1.00 31.61 89 ARG A O 1
ATOM 797 N N . GLY A 1 109 ? 8.194 41.777 12.740 1.00 31.40 90 GLY A N 1
ATOM 798 C CA . GLY A 1 109 ? 8.814 40.766 11.903 1.00 31.44 90 GLY A CA 1
ATOM 799 C C . GLY A 1 109 ? 8.503 39.357 12.366 1.00 30.46 90 GLY A C 1
ATOM 800 O O . GLY A 1 109 ? 7.580 39.134 13.143 1.00 29.98 90 GLY A O 1
ATOM 801 N N . ASN A 1 110 ? 9.285 38.404 11.901 1.00 29.27 91 ASN A N 1
ATOM 802 C CA . ASN A 1 110 ? 9.064 37.019 12.292 1.00 30.13 91 ASN A CA 1
ATOM 803 C C . ASN A 1 110 ? 9.214 36.849 13.811 1.00 29.89 91 ASN A C 1
ATOM 804 O O . ASN A 1 110 ? 10.078 37.492 14.397 1.00 30.91 91 ASN A O 1
ATOM 809 N N . PRO A 1 111 ? 8.356 36.015 14.446 1.00 28.04 92 PRO A N 1
ATOM 810 C CA . PRO A 1 111 ? 7.275 35.248 13.845 1.00 29.45 92 PRO A CA 1
ATOM 811 C C . PRO A 1 111 ? 5.911 35.922 13.822 1.00 29.56 92 PRO A C 1
ATOM 812 O O . PRO A 1 111 ? 5.067 35.511 13.050 1.00 30.92 92 PRO A O 1
ATOM 816 N N . VAL A 1 112 ? 5.697 36.959 14.618 1.00 31.17 93 VAL A N 1
ATOM 817 C CA . VAL A 1 112 ? 4.352 37.510 14.768 1.00 31.97 93 VAL A CA 1
ATOM 818 C C . VAL A 1 112 ? 3.911 38.424 13.625 1.00 32.03 93 VAL A C 1
ATOM 819 O O . VAL A 1 112 ? 2.760 38.391 13.232 1.00 31.85 93 VAL A O 1
ATOM 823 N N A ARG A 1 113 ? 4.831 39.227 13.095 0.50 31.49 94 ARG A N 1
ATOM 824 N N B ARG A 1 113 ? 4.844 39.227 13.121 0.50 32.50 94 ARG A N 1
ATOM 825 C CA A ARG A 1 113 ? 4.532 40.159 11.996 0.50 31.12 94 ARG A CA 1
ATOM 826 C CA B ARG A 1 113 ? 4.606 40.196 12.040 0.50 33.23 94 ARG A CA 1
ATOM 827 C 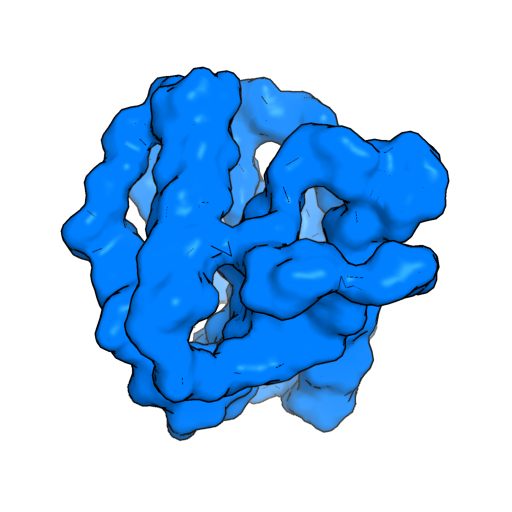C A ARG A 1 113 ? 3.370 41.083 12.354 0.50 31.52 94 ARG A C 1
ATOM 828 C C B ARG A 1 113 ? 3.408 41.094 12.350 0.50 32.56 94 ARG A C 1
ATOM 829 O O A ARG A 1 113 ? 2.492 41.333 11.526 0.50 31.11 94 ARG A O 1
ATOM 830 O O B ARG A 1 113 ? 2.556 41.337 11.493 0.50 32.16 94 ARG A O 1
ATOM 845 N N . LEU A 1 114 ? 3.372 41.595 13.582 1.00 32.17 95 LEU A N 1
ATOM 846 C CA . LEU A 1 114 ? 2.270 42.416 14.049 1.00 32.74 95 LEU A CA 1
ATOM 847 C C . LEU A 1 114 ? 2.060 43.691 13.247 1.00 32.14 95 LEU A C 1
ATOM 848 O O . LEU A 1 114 ? 0.924 44.111 13.049 1.00 32.92 95 LEU A O 1
ATOM 853 N N . GLY A 1 115 ? 3.138 44.316 12.791 1.00 34.23 96 GLY A N 1
ATOM 854 C CA . GLY A 1 115 ? 2.998 45.532 11.978 1.00 34.54 96 GLY A CA 1
ATOM 855 C C . GLY A 1 115 ? 2.229 45.245 10.701 1.00 33.92 96 GLY A C 1
ATOM 856 O O . GLY A 1 115 ? 1.368 46.023 10.288 1.00 34.88 96 GLY A O 1
ATOM 857 N N . ARG A 1 116 ? 2.549 44.124 10.060 1.00 32.97 97 ARG A N 1
ATOM 858 C CA . ARG A 1 116 ? 1.855 43.701 8.849 1.00 34.02 97 ARG A CA 1
ATOM 859 C C . ARG A 1 116 ? 0.395 43.385 9.141 1.00 33.54 97 ARG A C 1
ATOM 860 O O . ARG A 1 116 ? -0.472 43.738 8.368 1.00 32.38 97 ARG A O 1
ATOM 863 N N . LYS A 1 117 ? 0.133 42.692 10.246 1.00 34.24 98 LYS A N 1
ATOM 864 C CA . LYS A 1 117 ? -1.232 42.324 10.615 1.00 34.88 98 LYS A CA 1
ATOM 865 C C . LYS A 1 117 ? -2.078 43.557 10.926 1.00 35.83 98 LYS A C 1
ATOM 866 O O . LYS A 1 117 ? -3.262 43.588 10.612 1.00 36.10 98 LYS A O 1
ATOM 872 N N . LEU A 1 118 ? -1.469 44.560 11.555 1.00 36.15 99 LEU A N 1
ATOM 873 C CA . LEU A 1 118 ? -2.158 45.820 11.859 1.00 35.72 99 LEU A CA 1
ATOM 874 C C . LEU A 1 118 ? -2.426 46.574 10.554 1.00 37.50 99 LEU A C 1
ATOM 875 O O . LEU A 1 118 ? -3.540 47.034 10.304 1.00 37.50 99 LEU A O 1
ATOM 880 N N . PHE A 1 119 ? -1.390 46.670 9.730 1.00 40.33 100 PHE A N 1
ATOM 881 C CA . PHE A 1 119 ? -1.479 47.308 8.430 1.00 42.17 100 PHE A CA 1
ATOM 882 C C . PHE A 1 119 ? -2.540 46.644 7.514 1.00 41.62 100 PHE A C 1
ATOM 883 O O . PHE A 1 119 ? -3.241 47.335 6.774 1.00 39.82 100 PHE A O 1
ATOM 891 N N . GLU A 1 120 ? -2.665 45.319 7.582 1.00 40.33 101 GLU A N 1
ATOM 892 C CA . GLU A 1 120 ? -3.696 44.596 6.841 1.00 41.70 101 GLU A CA 1
ATOM 893 C C . GLU A 1 120 ? -5.104 44.937 7.314 1.00 40.63 101 GLU A C 1
ATOM 894 O O . GLU A 1 120 ? -6.013 45.062 6.495 1.00 37.85 101 GLU A O 1
ATOM 900 N N . ARG A 1 121 ? -5.296 45.070 8.626 1.00 39.62 102 ARG A N 1
ATOM 901 C CA . ARG A 1 121 ? -6.609 45.406 9.165 1.00 41.28 102 ARG A CA 1
ATOM 902 C C . ARG A 1 121 ? -7.009 46.838 8.766 1.00 42.27 102 ARG A C 1
ATOM 903 O O . ARG A 1 121 ? -8.178 47.095 8.399 1.00 42.16 102 ARG A O 1
ATOM 911 N N . PHE A 1 122 ? -6.041 47.760 8.869 1.00 40.43 103 PHE A N 1
ATOM 912 C CA . PHE A 1 122 ? -6.195 49.137 8.420 1.00 39.24 103 PHE A CA 1
ATOM 913 C C . PHE A 1 122 ? -6.708 49.127 6.995 1.00 40.64 103 PHE A C 1
ATOM 914 O O . PHE A 1 122 ? -7.649 49.847 6.652 1.00 38.50 103 PHE A O 1
ATOM 930 N N A LEU A 1 124 ? -8.295 46.682 5.116 0.50 39.92 105 LEU A N 1
ATOM 931 N N B LEU A 1 124 ? -8.289 46.669 5.107 0.50 40.11 105 LEU A N 1
ATOM 932 C CA A LEU A 1 124 ? -9.619 46.125 4.887 0.50 38.94 105 LEU A CA 1
ATOM 933 C CA B LEU A 1 124 ? -9.618 46.116 4.879 0.50 39.32 105 LEU A CA 1
ATOM 934 C C A LEU A 1 124 ? -10.637 47.258 5.082 0.50 38.49 105 LEU A C 1
ATOM 935 C C B LEU A 1 124 ? -10.645 47.244 5.093 0.50 38.74 105 LEU A C 1
ATOM 936 O O A LEU A 1 124 ? -11.592 47.391 4.322 0.50 37.64 105 LEU A O 1
ATOM 937 O O B LEU A 1 124 ? -11.620 47.359 4.355 0.50 38.00 105 LEU A O 1
ATOM 942 N N . PHE A 1 125 ? -10.407 48.086 6.097 1.00 37.67 106 PHE A N 1
ATOM 943 C CA . PHE A 1 125 ? -11.283 49.209 6.394 1.00 38.27 106 PHE A CA 1
ATOM 944 C C . PHE A 1 125 ? -11.131 50.315 5.341 1.00 39.22 106 PHE A C 1
ATOM 945 O O . PHE A 1 125 ? -12.121 50.856 4.870 1.00 39.30 106 PHE A O 1
ATOM 953 N N . ALA A 1 126 ? -9.889 50.635 4.981 1.00 40.19 107 ALA A N 1
ATOM 954 C CA . ALA A 1 126 ? -9.609 51.682 4.010 1.00 40.46 107 ALA A CA 1
ATOM 955 C C . ALA A 1 126 ? -10.240 51.379 2.663 1.00 41.88 107 ALA A C 1
ATOM 956 O O . ALA A 1 126 ? -10.826 52.271 2.055 1.00 43.18 107 ALA A O 1
ATOM 958 N N . ARG A 1 127 ? -10.117 50.135 2.198 1.00 41.45 108 ARG A N 1
ATOM 959 C CA . ARG A 1 127 ? -10.725 49.735 0.929 1.00 43.05 108 ARG A CA 1
ATOM 960 C C . ARG A 1 127 ? -12.249 49.705 0.989 1.00 42.43 108 ARG A C 1
ATOM 961 O O . ARG A 1 127 ? -12.913 50.182 0.063 1.00 42.51 108 ARG A O 1
ATOM 969 N N . ALA A 1 128 ? -12.803 49.145 2.062 1.00 41.53 109 ALA A N 1
ATOM 970 C CA . ALA A 1 128 ? -14.260 49.122 2.241 1.00 40.94 109 ALA A CA 1
ATOM 971 C C . ALA A 1 128 ? -14.849 50.536 2.297 1.00 41.32 109 ALA A C 1
ATOM 972 O O . ALA A 1 128 ? -15.983 50.736 1.895 1.00 41.89 109 ALA A O 1
ATOM 974 N N . SER A 1 129 ? -14.078 51.505 2.806 1.00 40.62 110 SER A N 1
ATOM 975 C CA . SER A 1 129 ? -14.504 52.914 2.873 1.00 40.07 110 SER A CA 1
ATOM 976 C C . SER A 1 129 ? -14.313 53.662 1.548 1.00 39.15 110 SER A C 1
ATOM 977 O O . SER A 1 129 ? -14.649 54.837 1.446 1.00 38.55 110 SER A O 1
ATOM 980 N N . LYS A 1 130 ? -13.752 52.982 0.552 1.00 38.91 111 LYS A N 1
ATOM 981 C CA . LYS A 1 130 ? -13.545 53.528 -0.790 1.00 40.05 111 LYS A CA 1
ATOM 982 C C . LYS A 1 130 ? -12.509 54.658 -0.834 1.00 39.73 111 LYS A C 1
ATOM 983 O O . LYS A 1 130 ? -12.607 55.550 -1.662 1.00 38.46 111 LYS A O 1
ATOM 988 N N . PHE A 1 131 ? -11.524 54.644 0.063 1.00 39.97 112 PHE A N 1
ATOM 989 C CA . PHE A 1 131 ? -10.444 55.625 -0.021 1.00 40.17 112 PHE A CA 1
ATOM 990 C C . PHE A 1 131 ? -9.544 55.178 -1.159 1.00 41.36 112 PHE A C 1
ATOM 991 O O . PHE A 1 131 ? -9.432 53.992 -1.426 1.00 42.90 112 PHE A O 1
ATOM 999 N N . THR A 1 132 ? -8.954 56.130 -1.864 1.00 42.83 113 THR A N 1
ATOM 1000 C CA . THR A 1 132 ? -8.051 55.827 -2.975 1.00 43.45 113 THR A CA 1
ATOM 1001 C C . THR A 1 132 ? -6.607 56.250 -2.690 1.00 43.30 113 THR A C 1
ATOM 1002 O O . THR A 1 132 ? -5.718 55.957 -3.483 1.00 43.58 113 THR A O 1
ATOM 1006 N N . ARG A 1 133 ? -6.379 56.929 -1.565 1.00 43.72 114 ARG A N 1
ATOM 1007 C CA . ARG A 1 133 ? -5.065 57.445 -1.218 1.00 44.24 114 ARG A CA 1
ATOM 1008 C C . ARG A 1 133 ? -4.853 57.379 0.294 1.00 42.55 114 ARG A C 1
ATOM 1009 O O . ARG A 1 133 ? -5.712 57.806 1.065 1.00 40.62 114 ARG A O 1
ATOM 1017 N N . ILE A 1 134 ? -3.714 56.829 0.707 1.00 41.92 115 ILE A N 1
ATOM 1018 C CA . ILE A 1 134 ? -3.341 56.777 2.120 1.00 41.68 115 ILE A CA 1
ATOM 1019 C C . ILE A 1 134 ? -2.009 57.464 2.296 1.00 41.75 115 ILE A C 1
ATOM 1020 O O . ILE A 1 134 ? -1.049 57.109 1.615 1.00 39.99 115 ILE A O 1
ATOM 1025 N N . VAL A 1 135 ? -1.951 58.417 3.230 1.00 41.88 116 VAL A N 1
ATOM 1026 C CA . VAL A 1 135 ? -0.742 59.179 3.508 1.00 40.87 116 VAL A CA 1
ATOM 1027 C C . VAL A 1 135 ? -0.298 58.965 4.945 1.00 40.87 116 VAL A C 1
ATOM 1028 O O . VAL A 1 135 ? -1.087 58.589 5.809 1.00 39.90 116 VAL A O 1
ATOM 1032 N N . LEU A 1 136 ? 0.983 59.187 5.204 1.00 41.13 117 LEU A N 1
ATOM 1033 C CA . LEU A 1 136 ? 1.507 59.059 6.553 1.00 40.85 117 LEU A CA 1
ATOM 1034 C C . LEU A 1 136 ? 2.832 59.753 6.628 1.00 39.65 117 LEU A C 1
ATOM 1035 O O . LEU A 1 136 ? 3.452 60.028 5.595 1.00 38.82 117 LEU A O 1
ATOM 1040 N N . ASP A 1 137 ? 3.278 60.049 7.839 1.00 38.40 118 ASP A N 1
ATOM 1041 C CA . ASP A 1 137 ? 4.619 60.571 7.977 1.00 40.34 118 ASP A CA 1
ATOM 1042 C C . ASP A 1 137 ? 5.375 59.684 8.948 1.00 39.64 118 ASP A C 1
ATOM 1043 O O . ASP A 1 137 ? 4.782 58.970 9.756 1.00 38.11 118 ASP A O 1
ATOM 1048 N N . THR A 1 138 ? 6.691 59.731 8.840 1.00 39.89 119 THR A N 1
ATOM 1049 C CA . THR A 1 138 ? 7.564 58.916 9.648 1.00 41.81 119 THR A CA 1
ATOM 1050 C C . THR A 1 138 ? 8.864 59.689 9.863 1.00 42.10 119 THR A C 1
ATOM 1051 O O . THR A 1 138 ? 9.325 60.346 8.938 1.00 44.52 119 THR A O 1
ATOM 1055 N N . PRO A 1 139 ? 9.450 59.634 11.077 1.00 43.89 120 PRO A N 1
ATOM 1056 C CA . PRO A 1 139 ? 10.727 60.338 11.297 1.00 43.98 120 PRO A CA 1
ATOM 1057 C C . PRO A 1 139 ? 11.823 59.928 10.299 1.00 44.55 120 PRO A C 1
ATOM 1058 O O . PRO A 1 139 ? 11.945 58.746 9.958 1.00 42.19 120 PRO A O 1
ATOM 1062 N N . GLU A 1 140 ? 12.637 60.897 9.874 1.00 46.77 121 GLU A N 1
ATOM 1063 C CA . GLU A 1 140 ? 13.679 60.657 8.876 1.00 46.22 121 GLU A CA 1
ATOM 1064 C C . GLU A 1 140 ? 14.724 59.671 9.392 1.00 47.86 121 GLU A C 1
ATOM 1065 O O . GLU A 1 140 ? 15.388 59.023 8.590 1.00 46.40 121 GLU A O 1
ATOM 1069 N N . LYS A 1 141 ? 14.858 59.529 10.712 1.00 49.42 122 LYS A N 1
ATOM 1070 C CA . LYS A 1 141 ? 15.836 58.596 11.276 1.00 52.13 122 LYS A CA 1
ATOM 1071 C C . LYS A 1 141 ? 15.319 57.170 11.437 1.00 52.29 122 LYS A C 1
ATOM 1072 O O . LYS A 1 141 ? 16.082 56.287 11.818 1.00 52.01 122 LYS A O 1
ATOM 1078 N N . GLU A 1 142 ? 14.048 56.929 11.143 1.00 53.39 123 GLU A N 1
ATOM 1079 C CA . GLU A 1 142 ? 13.465 55.612 11.374 1.00 55.23 123 GLU A CA 1
ATOM 1080 C C . GLU A 1 142 ? 13.570 54.766 10.097 1.00 53.34 123 GLU A C 1
ATOM 1081 O O . GLU A 1 142 ? 12.601 54.588 9.359 1.00 52.90 123 GLU A O 1
ATOM 1087 N N . LYS A 1 143 ? 14.778 54.259 9.858 1.00 50.44 124 LYS A N 1
ATOM 1088 C CA . LYS A 1 143 ? 15.099 53.456 8.677 1.00 50.84 124 LYS A CA 1
ATOM 1089 C C . LYS A 1 143 ? 14.288 52.146 8.619 1.00 50.67 124 LYS A C 1
ATOM 1090 O O . LYS A 1 143 ? 13.793 51.760 7.545 1.00 48.35 124 LYS A O 1
ATOM 1093 N N . ARG A 1 144 ? 14.168 51.472 9.770 1.00 51.27 125 ARG A N 1
ATOM 1094 C CA . ARG A 1 144 ? 13.398 50.223 9.884 1.00 50.58 125 ARG A CA 1
ATOM 1095 C C . ARG A 1 144 ? 11.963 50.434 9.407 1.00 49.36 125 ARG A C 1
ATOM 1096 O O . ARG A 1 144 ? 11.447 49.640 8.618 1.00 48.33 125 ARG A O 1
ATOM 1098 N N . SER A 1 145 ? 11.333 51.512 9.872 1.00 47.70 126 SER A N 1
ATOM 1099 C CA . SER A 1 145 ? 9.968 51.832 9.469 1.00 47.82 126 SER A CA 1
ATOM 1100 C C . SER A 1 145 ? 9.871 52.175 7.990 1.00 45.71 126 SER A C 1
ATOM 1101 O O . SER A 1 145 ? 8.910 51.790 7.347 1.00 44.87 126 SER A O 1
ATOM 1104 N N . HIS A 1 146 ? 10.855 52.892 7.453 1.00 46.24 127 HIS A N 1
ATOM 1105 C CA . HIS A 1 146 ? 10.846 53.242 6.021 1.00 46.71 127 HIS A CA 1
ATOM 1106 C C . HIS A 1 146 ? 10.879 52.009 5.109 1.00 48.38 127 HIS A C 1
ATOM 1107 O O . HIS A 1 146 ? 10.242 52.011 4.053 1.00 50.29 127 HIS A O 1
ATOM 1114 N N . PHE A 1 147 ? 11.642 50.981 5.490 1.00 48.57 128 PHE A N 1
ATOM 1115 C CA . PHE A 1 147 ? 11.722 49.757 4.671 1.00 49.06 128 PHE A CA 1
ATOM 1116 C C . PHE A 1 147 ? 10.429 48.954 4.858 1.00 46.64 128 PHE A C 1
ATOM 1117 O O . PHE A 1 147 ? 9.917 48.366 3.917 1.00 45.64 128 PHE A O 1
ATOM 1125 N N . PHE A 1 148 ? 9.903 48.953 6.080 1.00 46.61 129 PHE A N 1
ATOM 1126 C CA . PHE A 1 148 ? 8.616 48.324 6.366 1.00 45.56 129 PHE A CA 1
ATOM 1127 C C . PHE A 1 148 ? 7.514 48.949 5.489 1.00 43.78 129 PHE A C 1
ATOM 1128 O O . PHE A 1 148 ? 6.786 48.214 4.829 1.00 41.62 129 PHE A O 1
ATOM 1136 N N . TYR A 1 149 ? 7.411 50.282 5.470 1.00 43.39 130 TYR A N 1
ATOM 1137 C CA . TYR A 1 149 ? 6.394 50.972 4.643 1.00 46.42 130 TYR A CA 1
ATOM 1138 C C . TYR A 1 149 ? 6.546 50.721 3.148 1.00 45.67 130 TYR A C 1
ATOM 1139 O O . TYR A 1 149 ? 5.557 50.557 2.461 1.00 45.36 130 TYR A O 1
ATOM 1148 N N . GLU A 1 150 ? 7.771 50.691 2.657 1.00 47.30 131 GLU A N 1
ATOM 1149 C CA . GLU A 1 150 ? 8.026 50.435 1.237 1.00 51.52 131 GLU A CA 1
ATOM 1150 C C . GLU A 1 150 ? 7.601 49.019 0.826 1.00 52.39 131 GLU A C 1
ATOM 1151 O O . GLU A 1 150 ? 7.108 48.811 -0.297 1.00 51.45 131 GLU A O 1
ATOM 1157 N N . ASN A 1 151 ? 7.778 48.066 1.754 1.00 53.29 132 ASN A N 1
ATOM 1158 C CA . ASN A 1 151 ? 7.330 46.672 1.580 1.00 52.95 132 ASN A CA 1
ATOM 1159 C C . ASN A 1 151 ? 5.803 46.522 1.671 1.00 53.09 132 ASN A C 1
ATOM 1160 O O . ASN A 1 151 ? 5.280 45.470 1.330 1.00 53.89 132 ASN A O 1
ATOM 1165 N N . GLN A 1 152 ? 5.090 47.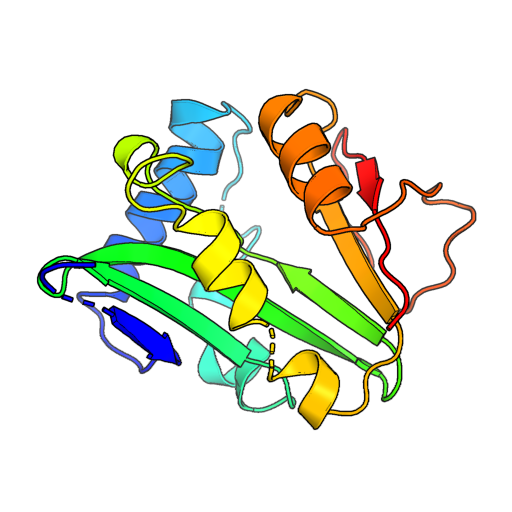541 2.157 1.00 52.44 133 GLN A N 1
ATOM 1166 C CA . GLN A 1 152 ? 3.631 47.512 2.156 1.00 51.66 133 GLN A CA 1
ATOM 1167 C C . GLN A 1 152 ? 3.139 48.303 0.947 1.00 50.81 133 GLN A C 1
ATOM 1168 O O . GLN A 1 152 ? 1.952 48.580 0.851 1.00 51.92 133 GLN A O 1
ATOM 1174 N N . GLY A 1 153 ? 4.055 48.678 0.043 1.00 49.50 134 GLY A N 1
ATOM 1175 C CA . GLY A 1 153 ? 3.721 49.418 -1.166 1.00 49.51 134 GLY A CA 1
ATOM 1176 C C . GLY A 1 153 ? 3.661 50.938 -1.106 1.00 50.56 134 GLY A C 1
ATOM 1177 O O . GLY A 1 153 ? 3.140 51.542 -2.041 1.00 51.85 134 GLY A O 1
ATOM 1178 N N . PHE A 1 154 ? 4.173 51.569 -0.038 1.00 49.58 135 PHE A N 1
ATOM 1179 C CA . PHE A 1 154 ? 4.190 53.049 0.054 1.00 49.43 135 PHE A CA 1
ATOM 1180 C C . PHE A 1 154 ? 5.397 53.636 -0.638 1.00 49.75 135 PHE A C 1
ATOM 1181 O O . PHE A 1 154 ? 6.500 53.092 -0.496 1.00 48.64 135 PHE A O 1
ATOM 1189 N N . LYS A 1 155 ? 5.188 54.758 -1.338 1.00 48.45 136 LYS A N 1
ATOM 1190 C CA . LYS A 1 155 ? 6.254 55.482 -2.023 1.00 48.59 136 LYS A CA 1
ATOM 1191 C C . LYS A 1 155 ? 6.402 56.835 -1.334 1.00 49.49 136 LYS A C 1
ATOM 1192 O O . LYS A 1 155 ? 5.412 57.397 -0.882 1.00 48.91 136 LYS A O 1
ATOM 1194 N N . GLN A 1 156 ? 7.634 57.342 -1.227 1.00 50.82 137 GLN A N 1
ATOM 1195 C CA . GLN A 1 156 ? 7.904 58.630 -0.559 1.00 51.04 137 GLN A CA 1
ATOM 1196 C C . GLN A 1 156 ? 7.394 59.780 -1.422 1.00 50.98 137 GLN A C 1
ATOM 1197 O O . GLN A 1 156 ? 7.195 59.606 -2.612 1.00 50.87 137 GLN A O 1
ATOM 1203 N N . ILE A 1 157 ? 7.141 60.928 -0.797 1.00 52.88 138 ILE A N 1
ATOM 1204 C CA . ILE A 1 157 ? 6.648 62.117 -1.480 1.00 53.94 138 ILE A CA 1
ATOM 1205 C C . ILE A 1 157 ? 7.100 63.361 -0.710 1.00 54.62 138 ILE A C 1
ATOM 1206 O O . ILE A 1 157 ? 7.408 63.287 0.488 1.00 53.67 138 ILE A O 1
ATOM 1211 N N . THR A 1 158 ? 7.137 64.495 -1.407 1.00 56.92 139 THR A N 1
ATOM 1212 C CA . THR A 1 158 ? 7.553 65.767 -0.825 1.00 58.64 139 THR A CA 1
ATOM 1213 C C . THR A 1 158 ? 6.375 66.399 -0.122 1.00 60.08 139 THR A C 1
ATOM 1214 O O . THR A 1 158 ? 5.224 66.231 -0.537 1.00 59.99 139 THR A O 1
ATOM 1218 N N . ARG A 1 159 ? 6.671 67.146 0.932 1.00 62.46 140 ARG A N 1
ATOM 1219 C CA . ARG A 1 159 ? 5.643 67.808 1.729 1.00 63.96 140 ARG A CA 1
ATOM 1220 C C . ARG A 1 159 ? 5.014 68.960 0.951 1.00 64.04 140 ARG A C 1
ATOM 1221 O O . ARG A 1 159 ? 3.794 69.130 0.964 1.00 64.40 140 ARG A O 1
ATOM 1229 N N . ASP A 1 160 ? 5.857 69.737 0.269 1.00 63.96 141 ASP A N 1
ATOM 1230 C CA . ASP A 1 160 ? 5.408 70.872 -0.556 1.00 62.64 141 ASP A CA 1
ATOM 1231 C C . ASP A 1 160 ? 4.690 70.434 -1.857 1.00 60.99 141 ASP A C 1
ATOM 1232 O O . ASP A 1 160 ? 3.956 71.222 -2.444 1.00 60.36 141 ASP A O 1
ATOM 1235 N N . GLU A 1 161 ? 4.889 69.181 -2.276 1.00 59.52 142 GLU A N 1
ATOM 1236 C CA . GLU A 1 161 ? 4.274 68.631 -3.487 1.00 58.48 142 GLU A CA 1
ATOM 1237 C C . GLU A 1 161 ? 3.036 67.757 -3.261 1.00 57.15 142 GLU A C 1
ATOM 1238 O O . GLU A 1 161 ? 2.401 67.332 -4.220 1.00 56.01 142 GLU A O 1
ATOM 1244 N N . LEU A 1 162 ? 2.711 67.460 -2.004 1.00 56.02 143 LEU A N 1
ATOM 1245 C CA . LEU A 1 162 ? 1.502 66.701 -1.677 1.00 54.81 143 LEU A CA 1
ATOM 1246 C C . LEU A 1 162 ? 0.439 67.721 -1.308 1.00 52.93 143 LEU A C 1
ATOM 1247 O O . LEU A 1 162 ? 0.675 68.529 -0.416 1.00 54.63 143 LEU A O 1
ATOM 1252 N N . ASP A 1 163 ? -0.707 67.708 -1.989 1.00 49.38 144 ASP A N 1
ATOM 1253 C CA . ASP A 1 163 ? -1.804 68.611 -1.649 1.00 47.90 144 ASP A CA 1
ATOM 1254 C C . ASP A 1 163 ? -2.802 67.781 -0.865 1.00 46.85 144 ASP A C 1
ATOM 1255 O O . ASP A 1 163 ? -3.438 66.905 -1.425 1.00 47.08 144 ASP A O 1
ATOM 1260 N N . VAL A 1 164 ? -2.933 68.055 0.431 1.00 43.63 145 VAL A N 1
ATOM 1261 C CA . VAL A 1 164 ? -3.825 67.291 1.285 1.00 41.42 145 VAL A CA 1
ATOM 1262 C C . VAL A 1 164 ? -4.355 68.210 2.412 1.00 39.62 145 VAL A C 1
ATOM 1263 O O . VAL A 1 164 ? -3.639 69.086 2.899 1.00 39.50 145 VAL A O 1
ATOM 1267 N N . ASP A 1 165 ? -5.608 68.018 2.812 1.00 36.76 146 ASP A N 1
ATOM 1268 C CA . ASP A 1 165 ? -6.232 68.847 3.846 1.00 37.03 146 ASP A CA 1
ATOM 1269 C C . ASP A 1 165 ? -5.819 68.327 5.217 1.00 35.09 146 ASP A C 1
ATOM 1270 O O . ASP A 1 165 ? -6.647 67.929 6.024 1.00 34.43 146 ASP A O 1
ATOM 1275 N N . TYR A 1 166 ? -4.519 68.369 5.473 1.00 34.81 147 TYR A N 1
ATOM 1276 C CA . TYR A 1 166 ? -3.947 67.825 6.688 1.00 35.72 147 TYR A CA 1
ATOM 1277 C C . TYR A 1 166 ? -2.570 68.407 6.865 1.00 35.24 147 TYR A C 1
ATOM 1278 O O . TYR A 1 166 ? -1.851 68.600 5.896 1.00 36.21 147 TYR A O 1
ATOM 1287 N N . ILE A 1 167 ? -2.209 68.694 8.110 1.00 36.36 148 ILE A N 1
ATOM 1288 C CA . ILE A 1 167 ? -0.899 69.235 8.416 1.00 35.80 148 ILE A CA 1
ATOM 1289 C C . ILE A 1 167 ? -0.158 68.205 9.249 1.00 36.90 148 ILE A C 1
ATOM 1290 O O . ILE A 1 167 ? -0.650 67.772 10.314 1.00 37.82 148 ILE A O 1
ATOM 1295 N N . PHE A 1 168 ? 1.004 67.795 8.746 1.00 36.87 149 PHE A N 1
ATOM 1296 C CA . PHE A 1 168 ? 1.872 66.854 9.435 1.00 39.17 149 PHE A CA 1
ATOM 1297 C C . PHE A 1 168 ? 2.651 67.62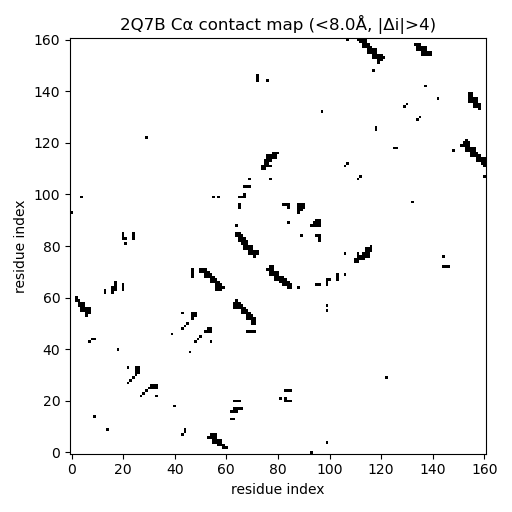4 10.501 1.00 40.99 149 PHE A C 1
ATOM 1298 O O . PHE A 1 168 ? 2.967 68.806 10.308 1.00 38.85 149 PHE A O 1
ATOM 1306 N N . PRO A 1 169 ? 3.002 66.959 11.617 1.00 45.46 150 PRO A N 1
ATOM 1307 C CA . PRO A 1 169 ? 3.721 67.673 12.682 1.00 47.87 150 PRO A CA 1
ATOM 1308 C C . PRO A 1 169 ? 5.047 68.274 12.210 1.00 49.85 150 PRO A C 1
ATOM 1309 O O . PRO A 1 169 ? 5.665 67.759 11.265 1.00 50.02 150 PRO A O 1
ATOM 1313 N N . ASP A 1 170 ? 5.453 69.374 12.847 1.00 52.94 151 ASP A N 1
ATOM 1314 C CA . ASP A 1 170 ? 6.688 70.089 12.468 1.00 56.33 151 ASP A CA 1
ATOM 1315 C C . ASP A 1 170 ? 7.917 69.391 13.074 1.00 56.81 151 ASP A C 1
ATOM 1316 O O . ASP A 1 170 ? 8.479 69.834 14.090 1.00 55.59 151 ASP A O 1
ATOM 1321 N N . ARG A 1 171 ? 8.294 68.276 12.441 1.00 57.73 152 ARG A N 1
ATOM 1322 C CA . ARG A 1 171 ? 9.439 67.456 12.847 1.00 59.16 152 ARG A CA 1
ATOM 1323 C C . ARG A 1 171 ? 10.222 67.073 11.605 1.00 57.68 152 ARG A C 1
ATOM 1324 O O . ARG A 1 171 ? 9.783 67.316 10.474 1.00 56.08 152 ARG A O 1
ATOM 1332 N N . ASP A 1 172 ? 11.395 66.490 11.830 1.00 57.65 153 ASP A N 1
ATOM 1333 C CA . ASP A 1 172 ? 12.240 65.991 10.747 1.00 56.49 153 ASP A CA 1
ATOM 1334 C C . ASP A 1 172 ? 11.613 64.625 10.397 1.00 53.87 153 ASP A C 1
ATOM 1335 O O . ASP A 1 172 ? 11.982 63.593 10.968 1.00 52.79 153 ASP A O 1
ATOM 1340 N N A SER A 1 173 ? 10.658 64.647 9.467 0.50 52.82 154 SER A N 1
ATOM 1341 N N B SER A 1 173 ? 10.656 64.644 9.470 0.50 52.88 154 SER A N 1
ATOM 1342 C CA A SER A 1 173 ? 9.913 63.452 9.077 0.50 51.85 154 SER A CA 1
ATOM 1343 C CA B SER A 1 173 ? 9.925 63.443 9.075 0.50 51.96 154 SER A CA 1
ATOM 1344 C C A SER A 1 173 ? 9.685 63.362 7.571 0.50 50.69 154 SER A C 1
ATOM 1345 C C B SER A 1 173 ? 9.720 63.358 7.567 0.50 50.74 154 SER A C 1
ATOM 1346 O O A SER A 1 173 ? 9.645 64.380 6.888 0.50 52.51 154 SER A O 1
ATOM 1347 O O B SER A 1 173 ? 9.745 64.372 6.877 0.50 52.51 154 SER A O 1
ATOM 1352 N N . ARG A 1 174 ? 9.531 62.136 7.072 1.00 48.98 155 ARG A N 1
ATOM 1353 C CA . ARG A 1 174 ? 9.279 61.879 5.653 1.00 45.63 155 ARG A CA 1
ATOM 1354 C C . ARG A 1 174 ? 7.818 61.587 5.470 1.00 43.70 155 ARG A C 1
ATOM 1355 O O . ARG A 1 174 ? 7.210 60.955 6.342 1.00 41.33 155 ARG A O 1
ATOM 1363 N N . ILE A 1 175 ? 7.271 62.011 4.331 1.00 41.93 156 ILE A N 1
ATOM 1364 C CA . ILE A 1 175 ? 5.886 61.742 3.988 1.00 42.76 156 ILE A CA 1
ATOM 1365 C C . ILE A 1 175 ? 5.864 60.619 2.937 1.00 42.58 156 ILE A C 1
ATOM 1366 O O . ILE A 1 175 ? 6.616 60.652 1.959 1.00 41.35 156 ILE A O 1
ATOM 1371 N N . TYR A 1 176 ? 5.010 59.625 3.181 1.00 44.13 157 TYR A N 1
ATOM 1372 C CA . TYR A 1 176 ? 4.800 58.459 2.308 1.00 44.60 157 TYR A CA 1
ATOM 1373 C C . TYR A 1 176 ? 3.333 58.377 1.838 1.00 45.26 157 TYR A C 1
ATOM 1374 O O . TYR A 1 176 ? 2.421 58.804 2.554 1.00 43.81 157 TYR A O 1
ATOM 1383 N N A VAL A 1 177 ? 3.119 57.817 0.650 0.50 45.37 158 VAL A N 1
ATOM 1384 N N B VAL A 1 177 ? 3.124 57.819 0.645 0.50 45.81 158 VAL A N 1
ATOM 1385 C CA A VAL A 1 177 ? 1.775 57.685 0.078 0.50 45.45 158 VAL A CA 1
ATOM 1386 C CA B VAL A 1 177 ? 1.790 57.688 0.037 0.50 46.26 158 VAL A CA 1
ATOM 1387 C C A VAL A 1 177 ? 1.578 56.325 -0.606 0.50 46.07 158 VAL A C 1
ATOM 1388 C C B VAL A 1 177 ? 1.585 56.312 -0.603 0.50 46.50 158 VAL A C 1
ATOM 1389 O O A VAL A 1 177 ? 2.518 55.766 -1.177 0.50 45.49 158 VAL A O 1
ATOM 1390 O O B VAL A 1 177 ? 2.525 55.731 -1.150 0.50 45.90 158 VAL A O 1
ATOM 1397 N N . LYS A 1 178 ? 0.355 55.803 -0.531 1.00 46.35 159 LYS A N 1
ATOM 1398 C CA . LYS A 1 178 ? -0.013 54.534 -1.163 1.00 47.83 159 LYS A CA 1
ATOM 1399 C C . LYS A 1 178 ? -1.363 54.733 -1.852 1.00 49.01 159 LYS A C 1
ATOM 1400 O O . LYS A 1 178 ? -2.364 55.030 -1.193 1.00 46.98 159 LYS A O 1
ATOM 1406 N N . LEU A 1 179 ? -1.387 54.578 -3.174 1.00 51.07 160 LEU A N 1
ATOM 1407 C CA . LEU A 1 179 ? -2.628 54.702 -3.958 1.00 52.47 160 LEU A CA 1
ATOM 1408 C C . LEU A 1 179 ? -3.291 53.330 -4.037 1.00 53.62 160 LEU A C 1
ATOM 1409 O O . LEU A 1 179 ? -2.626 52.346 -4.380 1.00 55.02 160 LEU A O 1
ATOM 1414 N N . LEU A 1 180 ? -4.588 53.265 -3.723 1.00 53.76 161 LEU A N 1
ATOM 1415 C CA . LEU A 1 180 ? -5.330 52.000 -3.725 1.00 54.35 161 LEU A CA 1
ATOM 1416 C C . LEU A 1 180 ? -5.954 51.644 -5.089 1.00 54.68 161 LEU A C 1
ATOM 1417 O O . LEU A 1 180 ? -6.592 52.470 -5.733 1.00 55.83 161 LEU A O 1
#